Protein AF-I7CKQ8-F1 (afdb_monomer)

Solvent-accessible surface area (backbone atoms only — not comparable to full-atom values): 7973 Å² total; per-residue (Å²): 136,85,81,73,71,69,63,60,54,57,52,51,53,53,51,52,55,51,50,53,55,51,53,48,52,55,58,31,56,75,72,80,40,90,75,72,60,81,90,67,66,59,68,55,58,60,40,94,85,35,73,80,71,83,53,68,66,60,48,50,42,42,55,47,52,54,52,45,60,58,50,50,48,42,40,60,71,74,61,32,51,88,52,60,92,78,50,54,77,66,52,48,53,53,45,51,47,50,39,65,79,39,53,81,37,69,79,47,66,42,78,82,59,52,69,65,58,46,51,53,48,51,48,63,73,67,54,63,78,87,125

Foldseek 3Di:
DDDPPPPVVVVVVVVVVVVVLVVVQVVQVVVVHLDDPLVCHDLQLLDPVGDPDDPSSSVVNSVLVVVCLVLVCCCLPVLVVLPVVPHDPVSVVSNVVNCVSCVVDPCNVCSPDDSVRSVVSSCVSNPRPPD

pLDDT: mean 73.38, std 17.4, range [37.22, 89.0]

Structure (mmCIF, N/CA/C/O backbone):
data_AF-I7CKQ8-F1
#
_entry.id   AF-I7CKQ8-F1
#
loop_
_atom_site.group_PDB
_atom_site.id
_atom_site.type_symbol
_atom_site.label_atom_id
_atom_site.label_alt_id
_atom_site.label_comp_id
_atom_site.label_asym_id
_atom_site.label_entity_id
_atom_site.label_seq_id
_atom_site.pdbx_PDB_ins_code
_atom_site.Cartn_x
_atom_site.Cartn_y
_atom_site.Cartn_z
_atom_site.occupancy
_atom_site.B_iso_or_equiv
_atom_site.auth_seq_id
_atom_site.auth_comp_id
_atom_site.auth_asym_id
_atom_site.auth_atom_id
_atom_site.pdbx_PDB_model_num
ATOM 1 N N . MET A 1 1 ? 6.861 34.379 -44.874 1.00 37.22 1 MET A N 1
ATOM 2 C CA . MET A 1 1 ? 6.223 33.081 -44.568 1.00 37.22 1 MET A CA 1
ATOM 3 C C . MET A 1 1 ? 6.860 32.548 -43.300 1.00 37.22 1 MET A C 1
ATOM 5 O O . MET A 1 1 ? 8.006 32.129 -43.350 1.00 37.22 1 MET A O 1
ATOM 9 N N . ILE A 1 2 ? 6.183 32.678 -42.158 1.00 44.00 2 ILE A N 1
ATOM 10 C CA . ILE A 1 2 ? 6.675 32.147 -40.881 1.00 44.00 2 ILE A CA 1
ATOM 11 C C . ILE A 1 2 ? 6.112 30.731 -40.760 1.00 44.00 2 ILE A C 1
ATOM 13 O O . ILE A 1 2 ? 4.902 30.542 -40.632 1.00 44.00 2 ILE A O 1
ATOM 17 N N . SER A 1 3 ? 6.991 29.744 -40.905 1.00 40.69 3 SER A N 1
ATOM 18 C CA . SER A 1 3 ? 6.692 28.318 -40.808 1.00 40.69 3 SER A CA 1
ATOM 19 C C . SER A 1 3 ? 6.286 27.965 -39.373 1.00 40.69 3 SER A C 1
ATOM 21 O O . SER A 1 3 ? 7.113 27.990 -38.468 1.00 40.69 3 SER A O 1
ATOM 23 N N . HIS A 1 4 ? 5.012 27.630 -39.157 1.00 45.75 4 HIS A N 1
ATOM 24 C CA . HIS A 1 4 ? 4.472 27.193 -37.861 1.00 45.75 4 HIS A CA 1
ATOM 25 C C . HIS A 1 4 ? 4.570 25.664 -37.695 1.00 45.75 4 HIS A C 1
ATOM 27 O O . HIS A 1 4 ? 3.628 25.005 -37.265 1.00 45.75 4 HIS A O 1
ATOM 33 N N . THR A 1 5 ? 5.712 25.072 -38.052 1.00 47.38 5 THR A N 1
ATOM 34 C CA . THR A 1 5 ? 5.941 23.617 -37.982 1.00 47.38 5 THR A CA 1
ATOM 35 C C . THR A 1 5 ? 6.223 23.103 -36.563 1.00 47.38 5 THR A C 1
ATOM 37 O O . THR A 1 5 ? 6.186 21.899 -36.340 1.00 47.38 5 THR A O 1
ATOM 40 N N . GLY A 1 6 ? 6.477 23.986 -35.588 1.00 41.0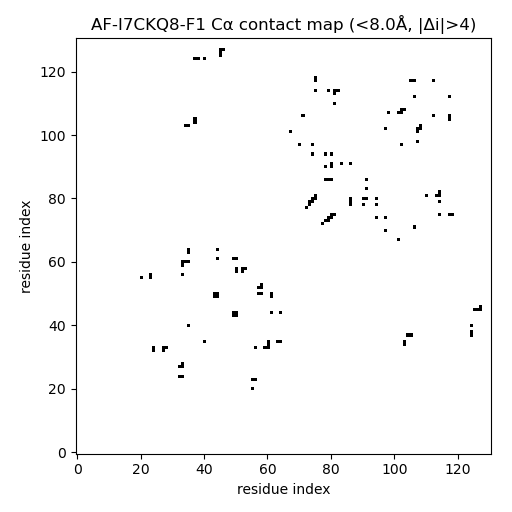9 6 GLY A N 1
ATOM 41 C CA . GLY A 1 6 ? 6.859 23.595 -34.220 1.00 41.09 6 GLY A CA 1
ATOM 42 C C . GLY A 1 6 ? 5.701 23.359 -33.241 1.00 41.09 6 GLY A C 1
ATOM 43 O O . GLY A 1 6 ? 5.835 22.560 -32.320 1.00 41.09 6 GLY A O 1
ATOM 44 N N . ILE A 1 7 ? 4.552 24.017 -33.429 1.00 42.31 7 ILE A N 1
ATOM 45 C CA . ILE A 1 7 ? 3.443 23.965 -32.452 1.00 42.31 7 ILE A CA 1
ATOM 46 C C . ILE A 1 7 ? 2.580 22.712 -32.654 1.00 42.31 7 ILE A C 1
ATOM 48 O O . ILE A 1 7 ? 2.116 22.113 -31.686 1.00 42.31 7 ILE A O 1
ATOM 52 N N . VAL A 1 8 ? 2.415 22.262 -33.901 1.00 44.56 8 VAL A N 1
ATOM 53 C CA . VAL A 1 8 ? 1.581 21.090 -34.213 1.00 44.56 8 VAL A CA 1
ATOM 54 C C . VAL A 1 8 ? 2.202 19.805 -33.652 1.00 44.56 8 VAL A C 1
ATOM 56 O O . VAL A 1 8 ? 1.481 18.985 -33.092 1.00 44.56 8 VAL A O 1
ATOM 59 N N . ALA A 1 9 ? 3.534 19.672 -33.700 1.00 39.75 9 ALA A N 1
ATOM 60 C CA . ALA A 1 9 ? 4.241 18.509 -33.164 1.00 39.75 9 ALA A CA 1
ATOM 61 C C . ALA A 1 9 ? 4.064 18.368 -31.640 1.00 39.75 9 ALA A C 1
ATOM 63 O O . ALA A 1 9 ? 3.722 17.291 -31.158 1.00 39.75 9 ALA A O 1
ATOM 64 N N . ALA A 1 10 ? 4.209 19.458 -30.879 1.00 44.09 10 ALA A N 1
ATOM 65 C CA . ALA A 1 10 ? 4.070 19.429 -29.420 1.00 44.09 10 ALA A CA 1
ATOM 66 C C . ALA A 1 10 ? 2.644 19.068 -28.963 1.00 44.09 10 ALA A C 1
ATOM 68 O O . ALA A 1 10 ? 2.475 18.325 -27.996 1.00 44.09 10 ALA A O 1
ATOM 69 N N . ILE A 1 11 ? 1.619 19.538 -29.685 1.00 43.66 11 ILE A N 1
ATOM 70 C CA . ILE A 1 11 ? 0.219 19.206 -29.384 1.00 43.66 11 ILE A CA 1
ATOM 71 C C . ILE A 1 11 ? -0.061 17.735 -29.709 1.00 43.66 11 ILE A C 1
ATOM 73 O O . ILE A 1 11 ? -0.710 17.055 -28.918 1.00 43.66 11 ILE A O 1
ATOM 77 N N . THR A 1 12 ? 0.475 17.203 -30.815 1.00 39.72 12 THR A N 1
ATOM 78 C CA . THR A 1 12 ? 0.303 15.779 -31.141 1.00 39.72 12 THR A CA 1
ATOM 79 C C . THR A 1 12 ? 0.953 14.856 -30.116 1.00 39.72 12 THR A C 1
ATOM 81 O O . THR A 1 12 ? 0.347 13.848 -29.764 1.00 39.72 12 THR A O 1
ATOM 84 N N . THR A 1 13 ? 2.122 15.202 -29.565 1.00 45.69 13 THR A N 1
ATOM 85 C CA . THR A 1 13 ? 2.767 14.386 -28.522 1.00 45.69 13 THR A CA 1
ATOM 86 C C . THR A 1 13 ? 1.984 14.426 -27.212 1.00 45.69 13 THR A C 1
ATOM 88 O O . THR A 1 13 ? 1.836 13.394 -26.556 1.00 45.69 13 THR A O 1
ATOM 91 N N . LEU A 1 14 ? 1.433 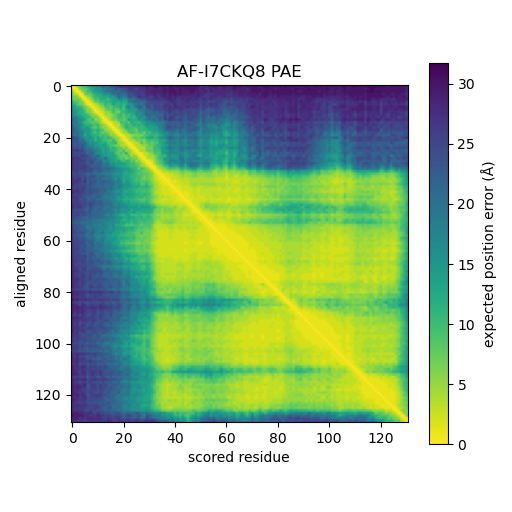15.588 -26.841 1.00 40.19 14 LEU A N 1
ATOM 92 C CA . LEU A 1 14 ? 0.603 15.726 -25.643 1.00 40.19 14 LEU A CA 1
ATOM 93 C C . LEU A 1 14 ? -0.704 14.930 -25.774 1.00 40.19 14 LEU A C 1
ATOM 95 O O . LEU A 1 14 ? -1.087 14.208 -24.862 1.00 40.19 14 LEU A O 1
ATOM 99 N N . VAL A 1 15 ? -1.368 15.002 -26.931 1.00 42.72 15 VAL A N 1
ATOM 100 C CA . VAL A 1 15 ? -2.609 14.254 -27.174 1.00 42.72 15 VAL A CA 1
ATOM 101 C C . VAL A 1 15 ? -2.329 12.756 -27.244 1.00 42.72 15 VAL A C 1
ATOM 103 O O . VAL A 1 15 ? -3.013 11.997 -26.566 1.00 42.72 15 VAL A O 1
ATOM 106 N N . ALA A 1 16 ? -1.290 12.331 -27.972 1.00 47.19 16 ALA A N 1
ATOM 107 C CA . ALA A 1 16 ? -0.916 10.923 -28.090 1.00 47.19 16 ALA A CA 1
ATOM 108 C C . ALA A 1 16 ? -0.586 10.299 -26.726 1.00 47.19 16 ALA A C 1
ATOM 110 O O 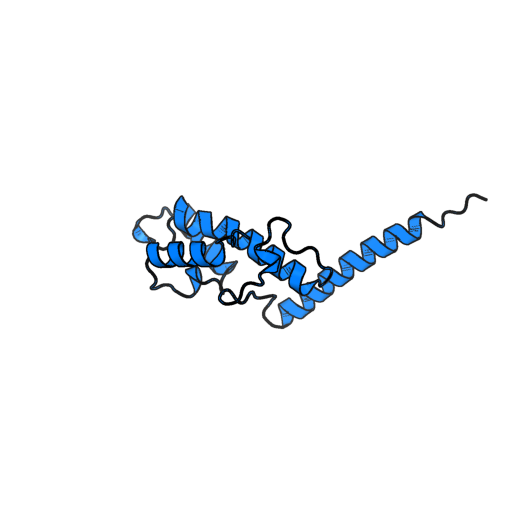. ALA A 1 16 ? -1.070 9.202 -26.429 1.00 47.19 16 ALA A O 1
ATOM 111 N N . SER A 1 17 ? 0.172 11.009 -25.882 1.00 39.66 17 SER A N 1
ATOM 112 C CA . SER A 1 17 ? 0.508 10.569 -24.520 1.00 39.66 17 SER A CA 1
ATOM 113 C C . SER A 1 17 ? -0.710 10.537 -23.593 1.00 39.66 17 SER A C 1
ATOM 115 O O . SER A 1 17 ? -0.845 9.605 -22.803 1.00 39.66 17 SER A O 1
ATOM 117 N N . ILE A 1 18 ? -1.658 11.469 -23.716 1.00 48.56 18 ILE A N 1
ATOM 118 C CA . ILE A 1 18 ? -2.915 11.413 -22.954 1.00 48.56 18 ILE A CA 1
ATOM 119 C C . ILE A 1 18 ? -3.775 10.218 -23.406 1.00 48.56 18 ILE A C 1
ATOM 121 O O . ILE A 1 18 ? -4.240 9.445 -22.569 1.00 48.56 18 ILE A O 1
ATOM 125 N N . THR A 1 19 ? -3.942 10.000 -24.715 1.00 47.78 19 THR A 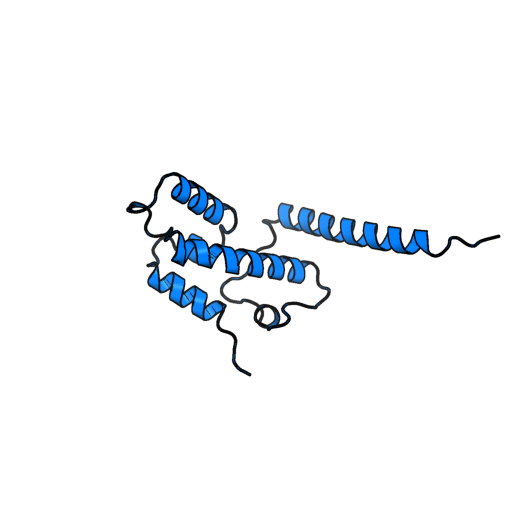N 1
ATOM 126 C CA . THR A 1 19 ? -4.775 8.901 -25.240 1.00 47.78 19 THR A CA 1
ATOM 127 C C . THR A 1 19 ? -4.212 7.514 -24.956 1.00 47.78 19 THR A C 1
ATOM 129 O O . THR A 1 19 ? -4.984 6.607 -24.657 1.00 47.78 19 THR A O 1
ATOM 132 N N . THR A 1 20 ? -2.890 7.329 -25.003 1.00 49.97 20 THR A N 1
ATOM 133 C CA . THR A 1 20 ? -2.274 6.030 -24.682 1.00 49.97 20 THR A CA 1
ATOM 134 C C . THR A 1 20 ? -2.453 5.681 -23.212 1.00 49.97 20 THR A C 1
ATOM 136 O O . THR A 1 20 ? -2.854 4.561 -22.909 1.00 49.97 20 THR A O 1
ATOM 139 N N . ASN A 1 21 ? -2.268 6.641 -22.302 1.00 46.62 21 ASN A N 1
ATOM 140 C CA . ASN A 1 21 ? -2.542 6.418 -20.884 1.00 46.62 21 ASN A CA 1
ATOM 141 C C . ASN A 1 21 ? -4.017 6.034 -20.649 1.00 46.62 21 ASN A C 1
ATOM 143 O O . ASN A 1 21 ? -4.274 5.026 -19.997 1.00 46.62 21 ASN A O 1
ATOM 147 N N . ILE A 1 22 ? -4.982 6.763 -21.230 1.00 48.66 22 ILE A N 1
ATOM 148 C CA . ILE A 1 22 ? -6.429 6.496 -21.070 1.00 48.66 22 ILE A CA 1
ATOM 149 C C . ILE A 1 22 ? -6.847 5.135 -21.655 1.00 48.66 22 ILE A C 1
ATOM 151 O O . ILE A 1 22 ? -7.641 4.417 -21.041 1.00 48.66 22 ILE A O 1
ATOM 155 N N . ALA A 1 23 ? -6.322 4.757 -22.824 1.00 49.50 23 ALA A N 1
ATOM 156 C CA . ALA A 1 23 ? -6.628 3.473 -23.458 1.00 49.50 23 ALA A CA 1
ATOM 157 C C . ALA A 1 23 ? -6.118 2.290 -22.622 1.00 49.50 23 ALA A C 1
ATOM 159 O O . ALA A 1 23 ? -6.817 1.290 -22.471 1.00 49.50 23 ALA A O 1
ATOM 160 N N . ILE A 1 24 ? -4.938 2.442 -22.017 1.00 49.94 24 ILE A N 1
ATOM 161 C CA . ILE A 1 24 ? -4.369 1.486 -21.066 1.00 49.94 24 ILE A CA 1
ATOM 162 C C . ILE A 1 24 ? -5.279 1.384 -19.840 1.00 49.94 24 ILE A C 1
ATOM 164 O O . ILE A 1 24 ? -5.753 0.293 -19.540 1.00 49.94 24 ILE A O 1
ATOM 168 N N . PHE A 1 25 ? -5.645 2.504 -19.205 1.00 46.69 25 PHE A N 1
ATOM 169 C CA . PHE A 1 25 ? -6.587 2.485 -18.077 1.00 46.69 25 PHE A CA 1
ATOM 170 C C . PHE A 1 25 ? -7.887 1.746 -18.416 1.00 46.69 25 PHE A C 1
ATOM 172 O O . PHE A 1 25 ? -8.332 0.918 -17.631 1.00 46.69 25 PHE A O 1
ATOM 179 N N . SER A 1 26 ? -8.455 1.987 -19.598 1.00 49.66 26 SER A N 1
ATOM 180 C CA . SER A 1 26 ? -9.720 1.375 -20.026 1.00 49.66 26 SER A CA 1
ATOM 181 C C . SER A 1 26 ? -9.589 -0.136 -20.263 1.00 49.66 26 SER A C 1
ATOM 183 O O . SER A 1 26 ? -10.450 -0.905 -19.838 1.00 49.66 26 SER A O 1
ATOM 185 N N . ALA A 1 27 ? -8.497 -0.578 -20.895 1.00 46.00 27 ALA A N 1
ATOM 186 C CA . ALA A 1 27 ? -8.223 -1.993 -21.139 1.00 46.00 27 ALA A CA 1
ATOM 187 C C . ALA A 1 27 ? -7.944 -2.767 -19.839 1.00 46.00 27 ALA A C 1
ATOM 189 O O . ALA A 1 27 ? -8.424 -3.886 -19.674 1.00 46.00 27 ALA A O 1
ATOM 190 N N . TYR A 1 28 ? -7.221 -2.165 -18.889 1.00 52.09 28 TYR A N 1
ATOM 191 C CA . TYR A 1 28 ? -6.953 -2.787 -17.592 1.00 52.09 28 TYR A CA 1
ATOM 192 C C . TYR A 1 28 ? -8.182 -2.771 -16.685 1.00 52.09 28 TYR A C 1
ATOM 194 O O . TYR A 1 28 ? -8.485 -3.787 -16.070 1.00 52.09 28 TYR A O 1
ATOM 202 N N . GLN A 1 29 ? -8.953 -1.682 -16.647 1.00 48.03 29 GLN A N 1
ATOM 203 C CA . GLN A 1 29 ? -10.191 -1.600 -15.865 1.00 48.03 29 GLN A CA 1
ATOM 204 C C . GLN A 1 29 ? -11.246 -2.617 -16.344 1.00 48.03 29 GLN A C 1
ATOM 206 O O . GLN A 1 29 ? -11.985 -3.149 -15.520 1.00 48.03 29 GLN A O 1
ATOM 211 N N . ALA A 1 30 ? -11.254 -2.974 -17.636 1.00 45.06 30 ALA A N 1
ATOM 212 C CA . ALA A 1 30 ? -12.083 -4.053 -18.185 1.00 45.06 30 ALA A CA 1
ATOM 213 C C . ALA A 1 30 ? -11.627 -5.477 -17.785 1.00 45.06 30 ALA A C 1
ATOM 215 O O . ALA A 1 30 ? -12.426 -6.406 -17.868 1.00 45.06 30 ALA A O 1
ATOM 216 N N . ASN A 1 31 ? -10.380 -5.651 -17.330 1.00 46.88 31 ASN A N 1
ATOM 217 C CA . ASN A 1 31 ? -9.768 -6.946 -16.995 1.00 46.88 31 ASN A CA 1
ATOM 218 C C . ASN A 1 31 ? -9.481 -7.136 -15.487 1.00 46.88 31 ASN A C 1
ATOM 220 O O . ASN A 1 31 ? -8.748 -8.048 -15.116 1.00 46.88 31 ASN A O 1
ATOM 224 N N . GLY A 1 32 ? -10.050 -6.292 -14.615 1.00 53.62 32 GLY A N 1
ATOM 225 C CA . GLY A 1 32 ? -9.850 -6.358 -13.154 1.00 53.62 32 GLY A CA 1
ATOM 226 C C . GLY A 1 32 ? -8.961 -5.257 -12.557 1.00 53.62 32 GLY A C 1
ATOM 227 O O . GLY A 1 32 ? -8.732 -5.239 -11.351 1.00 53.62 32 GLY A O 1
ATOM 228 N N . GLY A 1 33 ? -8.518 -4.298 -13.370 1.00 66.88 33 GLY A N 1
ATOM 229 C CA . GLY A 1 33 ? -7.667 -3.171 -12.979 1.00 66.88 33 GLY A CA 1
ATOM 230 C C . GLY A 1 33 ? -6.169 -3.468 -13.092 1.00 66.88 33 GLY A C 1
ATOM 231 O O . GLY A 1 33 ? -5.752 -4.593 -13.353 1.00 66.88 33 GLY A O 1
ATOM 232 N N . ILE A 1 34 ? -5.344 -2.433 -12.911 1.00 73.81 34 ILE A N 1
ATOM 233 C CA . ILE A 1 34 ? -3.911 -2.621 -12.657 1.00 73.81 34 ILE A CA 1
ATOM 234 C C . ILE A 1 34 ? -3.750 -2.982 -11.187 1.00 73.81 34 ILE A C 1
ATOM 236 O O . ILE A 1 34 ? -4.024 -2.157 -10.319 1.00 73.81 34 ILE A O 1
ATOM 240 N N . THR A 1 35 ? -3.303 -4.206 -10.932 1.00 75.06 35 THR A N 1
ATOM 241 C CA . THR A 1 35 ? -3.002 -4.714 -9.593 1.00 75.06 35 THR A CA 1
ATOM 242 C C . THR A 1 35 ? -1.498 -4.721 -9.353 1.00 75.06 35 THR A C 1
ATOM 244 O O . THR A 1 35 ? -0.688 -4.726 -10.293 1.00 75.06 35 THR A O 1
ATOM 247 N N . LEU A 1 36 ? -1.121 -4.744 -8.080 1.00 81.38 36 LEU A N 1
ATOM 248 C CA . LEU A 1 36 ? 0.262 -4.886 -7.654 1.00 81.38 36 LEU A CA 1
ATOM 249 C C . LEU A 1 36 ? 0.413 -6.209 -6.907 1.00 81.38 36 LEU A C 1
ATOM 251 O O . LEU A 1 36 ? -0.375 -6.520 -6.019 1.00 81.38 36 LEU A O 1
ATOM 255 N N . ASP A 1 37 ? 1.417 -6.998 -7.279 1.00 84.38 37 ASP A N 1
ATOM 256 C CA . ASP A 1 37 ? 1.793 -8.163 -6.484 1.00 84.38 37 ASP A CA 1
ATOM 257 C C . ASP A 1 37 ? 2.553 -7.679 -5.244 1.00 84.38 37 ASP A C 1
ATOM 259 O O . ASP A 1 37 ? 3.754 -7.409 -5.300 1.00 84.38 37 ASP A O 1
ATOM 263 N N . TRP A 1 38 ? 1.823 -7.511 -4.141 1.00 82.56 38 TRP A N 1
ATOM 264 C CA . TRP A 1 38 ? 2.338 -6.985 -2.876 1.00 82.56 38 TRP A CA 1
ATOM 265 C C . TRP A 1 38 ? 3.448 -7.842 -2.257 1.00 82.56 38 TRP A C 1
ATOM 267 O O . TRP A 1 38 ? 4.257 -7.310 -1.496 1.00 82.56 38 TRP A O 1
ATOM 277 N N . ASP A 1 39 ? 3.520 -9.125 -2.617 1.00 79.88 39 ASP A N 1
ATOM 278 C CA . ASP A 1 39 ? 4.559 -10.045 -2.151 1.00 79.88 39 ASP A CA 1
ATOM 279 C C . ASP A 1 39 ? 5.842 -9.931 -2.996 1.00 79.88 39 ASP A C 1
ATOM 281 O O . ASP A 1 39 ? 6.936 -10.235 -2.519 1.00 79.88 39 ASP A O 1
ATOM 285 N N . ASN A 1 40 ? 5.733 -9.430 -4.233 1.00 84.31 40 ASN A N 1
ATOM 286 C CA . ASN A 1 40 ? 6.835 -9.316 -5.192 1.00 84.31 40 ASN A CA 1
ATOM 287 C C . ASN A 1 40 ? 6.968 -7.897 -5.769 1.00 84.31 40 ASN A C 1
ATOM 289 O O . ASN A 1 40 ? 7.029 -7.704 -6.986 1.00 84.31 40 ASN A O 1
ATOM 293 N N . ILE A 1 41 ? 7.051 -6.887 -4.896 1.00 85.69 41 ILE A N 1
ATOM 294 C CA . ILE A 1 41 ? 7.278 -5.498 -5.322 1.00 85.69 41 ILE A CA 1
ATOM 295 C C . ILE A 1 41 ? 8.604 -5.380 -6.096 1.00 85.69 41 ILE A C 1
ATOM 297 O O . ILE A 1 41 ? 9.656 -5.688 -5.521 1.00 85.69 41 ILE A O 1
ATOM 301 N N . PRO A 1 42 ? 8.589 -4.874 -7.348 1.00 87.06 42 PRO A N 1
ATOM 302 C CA . PRO A 1 42 ? 9.799 -4.662 -8.135 1.00 87.06 42 PRO A CA 1
ATOM 303 C C . PRO A 1 42 ? 10.822 -3.785 -7.405 1.00 87.06 42 PRO A C 1
ATOM 305 O O . PRO A 1 42 ? 10.485 -2.726 -6.876 1.00 87.06 42 PRO A O 1
ATOM 308 N N . GLU A 1 43 ? 12.095 -4.183 -7.420 1.00 84.56 43 GLU A N 1
ATOM 309 C CA . GLU A 1 43 ? 13.166 -3.453 -6.720 1.00 84.56 43 GLU A CA 1
ATOM 310 C C . GLU A 1 43 ? 13.331 -2.010 -7.226 1.00 84.56 43 GLU A C 1
ATOM 312 O O . GLU A 1 43 ? 13.597 -1.096 -6.448 1.00 84.56 43 GLU A O 1
ATOM 317 N N . GLU A 1 44 ? 13.074 -1.775 -8.515 1.00 86.31 44 GLU A N 1
ATOM 318 C CA . GLU A 1 44 ? 13.064 -0.442 -9.133 1.00 86.31 44 GLU A CA 1
ATOM 319 C C . GLU A 1 44 ? 12.075 0.532 -8.460 1.00 86.31 44 GLU A C 1
ATOM 321 O O . GLU A 1 44 ? 12.336 1.734 -8.419 1.00 86.31 44 GLU A O 1
ATOM 326 N N . PHE A 1 45 ? 10.993 0.033 -7.846 1.00 87.62 45 PHE A N 1
ATOM 327 C CA . PHE A 1 45 ? 10.017 0.863 -7.124 1.00 87.62 45 PHE A CA 1
ATOM 328 C C . PHE A 1 45 ? 10.513 1.280 -5.736 1.00 87.62 45 PHE A C 1
ATOM 330 O O . PHE A 1 45 ? 10.040 2.273 -5.186 1.00 87.62 45 PHE A O 1
ATOM 337 N N . LYS A 1 46 ? 11.457 0.526 -5.161 1.00 82.25 46 LYS A N 1
ATOM 338 C CA . LYS A 1 46 ? 12.041 0.781 -3.834 1.00 82.25 46 LYS A CA 1
ATOM 339 C C . LYS A 1 46 ? 13.258 1.710 -3.898 1.00 82.25 46 LYS A C 1
ATOM 341 O O . LYS A 1 46 ? 13.756 2.135 -2.853 1.00 82.25 46 LYS A O 1
ATOM 346 N N . SER A 1 47 ? 13.744 2.008 -5.104 1.00 81.44 47 SER A N 1
ATOM 347 C CA . SER A 1 47 ? 14.873 2.909 -5.332 1.00 81.44 47 SER A CA 1
ATOM 348 C C . SER A 1 47 ? 14.553 4.347 -4.896 1.00 81.44 47 SER A C 1
ATOM 350 O O . SER A 1 47 ? 13.391 4.742 -4.798 1.00 81.44 47 SER A O 1
ATOM 352 N N . HIS A 1 48 ? 15.586 5.149 -4.619 1.00 74.75 48 HIS A N 1
ATOM 353 C CA . HIS A 1 48 ? 15.398 6.548 -4.213 1.00 74.75 48 HIS A CA 1
ATOM 354 C C . HIS A 1 48 ? 14.750 7.398 -5.315 1.00 74.75 48 HIS A C 1
ATOM 356 O O . HIS A 1 48 ? 13.915 8.251 -5.024 1.00 74.75 48 HIS A O 1
ATOM 362 N N . GLU A 1 49 ? 15.128 7.142 -6.567 1.00 79.19 49 GLU A N 1
ATOM 363 C CA . GLU A 1 49 ? 14.603 7.842 -7.743 1.00 79.19 49 GLU A CA 1
ATOM 364 C C . GLU A 1 49 ? 13.242 7.291 -8.192 1.00 79.19 49 GLU A C 1
ATOM 366 O O . GLU A 1 49 ? 12.494 7.967 -8.901 1.00 79.19 49 GLU A O 1
ATOM 371 N N . GLY A 1 50 ? 12.886 6.088 -7.734 1.00 83.62 50 GLY A N 1
ATOM 372 C CA . GLY A 1 50 ? 11.671 5.399 -8.131 1.00 83.62 50 GLY A CA 1
ATOM 373 C C . GLY A 1 50 ? 11.750 4.773 -9.518 1.00 83.62 50 GLY A C 1
ATOM 374 O O . GLY A 1 50 ? 12.821 4.596 -10.097 1.00 83.62 50 GLY A O 1
ATOM 375 N N . TYR A 1 51 ? 10.585 4.443 -10.075 1.00 86.38 51 TYR A N 1
ATOM 376 C CA . TYR A 1 51 ? 10.505 3.938 -11.441 1.00 86.38 51 TYR A CA 1
ATOM 377 C C . TYR A 1 51 ? 10.663 5.067 -12.471 1.00 86.38 51 TYR A C 1
ATOM 379 O O . TYR A 1 51 ? 9.799 5.937 -12.582 1.00 86.38 51 TYR A O 1
ATOM 387 N N . THR A 1 52 ? 11.740 5.021 -13.260 1.00 86.12 52 THR A N 1
ATOM 388 C CA . THR A 1 52 ? 12.056 6.006 -14.316 1.00 86.12 52 THR A CA 1
ATOM 389 C C . THR A 1 52 ? 11.858 5.478 -15.742 1.00 86.12 52 THR A C 1
ATOM 391 O O . THR A 1 52 ? 12.044 6.221 -16.704 1.00 86.12 52 THR A O 1
ATOM 394 N N . GLY A 1 53 ? 11.469 4.208 -15.904 1.00 84.19 53 GLY A N 1
ATOM 395 C CA . GLY A 1 53 ? 11.269 3.595 -17.218 1.00 84.19 53 GLY A CA 1
ATOM 396 C C . GLY A 1 53 ? 10.024 4.107 -17.950 1.00 84.19 53 GLY A C 1
ATOM 397 O O . GLY A 1 53 ? 9.200 4.830 -17.392 1.00 84.19 53 GLY A O 1
ATOM 398 N N . GLU A 1 54 ? 9.871 3.729 -19.222 1.00 84.94 54 GLU A N 1
ATOM 399 C CA . GLU A 1 54 ? 8.771 4.200 -20.078 1.00 84.94 54 GLU A CA 1
ATOM 400 C C . GLU A 1 54 ? 7.546 3.280 -20.107 1.00 84.94 54 GLU A C 1
ATOM 402 O O . GLU A 1 54 ? 6.510 3.696 -20.626 1.00 84.94 54 GLU A O 1
ATOM 407 N N . ASP A 1 55 ? 7.630 2.082 -19.517 1.00 83.81 55 ASP A N 1
ATOM 408 C CA . ASP A 1 55 ? 6.532 1.116 -19.532 1.00 83.81 55 ASP A CA 1
ATOM 409 C C . ASP A 1 55 ? 5.309 1.702 -18.802 1.00 83.81 55 ASP A C 1
ATOM 411 O O . ASP A 1 55 ? 5.370 1.995 -17.601 1.00 83.81 55 ASP A O 1
ATOM 415 N N . PRO A 1 56 ? 4.187 1.904 -19.509 1.00 80.06 56 PRO A N 1
ATOM 416 C CA . PRO A 1 56 ? 3.021 2.564 -18.942 1.00 80.06 56 PRO A CA 1
ATOM 417 C C . PRO A 1 56 ? 2.334 1.729 -17.853 1.00 80.06 56 PRO A C 1
ATOM 419 O O . PRO A 1 56 ? 1.751 2.303 -16.935 1.00 80.06 56 PRO A O 1
ATOM 422 N N . VAL A 1 57 ? 2.433 0.399 -17.904 1.00 83.69 57 VAL A N 1
ATOM 423 C CA . VAL A 1 57 ? 1.889 -0.505 -16.881 1.00 83.69 57 VAL A CA 1
ATOM 424 C C . VAL A 1 57 ? 2.707 -0.367 -15.607 1.00 83.69 57 VAL A C 1
ATOM 426 O O . VAL A 1 57 ? 2.150 -0.111 -14.540 1.00 83.69 57 VAL A O 1
ATOM 429 N N . LYS A 1 58 ? 4.037 -0.438 -15.723 1.00 85.12 58 LYS A N 1
ATOM 430 C CA . LYS A 1 58 ? 4.938 -0.270 -14.576 1.00 85.12 58 LYS A CA 1
ATOM 431 C C . LYS A 1 58 ? 4.849 1.125 -13.967 1.00 85.12 58 LYS A C 1
ATOM 433 O O . LYS A 1 58 ? 4.844 1.241 -12.745 1.00 85.12 58 LYS A O 1
ATOM 438 N N . LYS A 1 59 ? 4.694 2.182 -14.778 1.00 86.25 59 LYS A N 1
ATOM 439 C CA . LYS A 1 59 ? 4.418 3.542 -14.270 1.00 86.25 59 LYS A CA 1
ATOM 440 C C . LYS A 1 59 ? 3.165 3.569 -13.406 1.00 86.25 59 LYS A C 1
ATOM 442 O O . LYS A 1 59 ? 3.180 4.134 -12.318 1.00 86.25 59 LYS A O 1
ATOM 447 N N . GLN A 1 60 ? 2.082 2.955 -13.872 1.00 83.44 60 GLN A N 1
ATOM 448 C CA . GLN A 1 60 ? 0.827 2.940 -13.127 1.00 83.44 60 GLN A CA 1
ATOM 449 C C . GLN A 1 60 ? 0.918 2.084 -11.856 1.00 83.44 60 GLN A C 1
ATOM 451 O O . GLN A 1 60 ? 0.435 2.515 -10.809 1.00 83.44 60 GLN A O 1
ATOM 456 N N . GLN A 1 61 ? 1.593 0.933 -11.908 1.00 86.44 61 GLN A N 1
ATOM 457 C CA . GLN A 1 61 ? 1.889 0.113 -10.728 1.00 86.44 61 GLN A CA 1
ATOM 458 C C . GLN A 1 61 ? 2.752 0.863 -9.705 1.00 86.44 61 GLN A C 1
ATOM 460 O O . GLN A 1 61 ? 2.482 0.800 -8.508 1.00 86.44 61 GLN A O 1
ATOM 465 N N . TYR A 1 62 ? 3.744 1.628 -10.160 1.00 88.38 62 TYR A N 1
ATOM 466 C CA . TYR A 1 62 ? 4.567 2.467 -9.294 1.00 88.38 62 TYR A CA 1
ATOM 467 C C . TYR A 1 62 ? 3.755 3.597 -8.644 1.00 88.38 62 TYR A C 1
ATOM 469 O O . TYR A 1 62 ? 3.877 3.853 -7.446 1.00 88.38 62 TYR A O 1
ATOM 477 N N . GLU A 1 63 ? 2.866 4.246 -9.396 1.00 86.38 63 GLU A N 1
ATOM 478 C CA . GLU A 1 63 ? 1.959 5.253 -8.838 1.00 86.38 63 GLU A CA 1
ATOM 479 C C . GLU A 1 63 ? 0.938 4.655 -7.859 1.00 86.38 63 GLU A C 1
ATOM 481 O O . GLU A 1 63 ? 0.519 5.333 -6.917 1.00 86.38 63 GLU A O 1
ATOM 486 N N . LEU A 1 64 ? 0.530 3.396 -8.047 1.00 86.31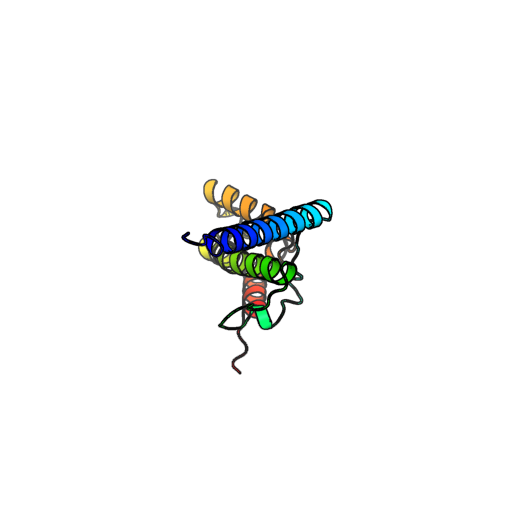 64 LEU A N 1
ATOM 487 C CA . LEU A 1 64 ? -0.273 2.663 -7.066 1.00 86.31 64 LEU A CA 1
ATOM 488 C C . LEU A 1 64 ? 0.543 2.387 -5.795 1.00 86.31 64 LEU A C 1
ATOM 490 O O . LEU A 1 64 ? 0.090 2.730 -4.705 1.00 86.31 64 LEU A O 1
ATOM 494 N N . TYR A 1 65 ? 1.767 1.869 -5.939 1.00 87.94 65 TYR A N 1
ATOM 495 C CA . TYR A 1 65 ? 2.699 1.619 -4.835 1.00 87.94 65 TYR A CA 1
ATOM 496 C C . TYR A 1 65 ? 2.953 2.878 -3.991 1.00 87.94 65 TYR A C 1
ATOM 498 O O . TYR A 1 65 ? 2.856 2.839 -2.765 1.00 87.94 65 TYR A O 1
ATOM 506 N N . LYS A 1 66 ? 3.206 4.028 -4.630 1.00 87.38 66 LYS A N 1
ATOM 507 C CA . LYS A 1 66 ? 3.414 5.313 -3.941 1.00 87.38 66 LYS A CA 1
ATOM 508 C C . LYS A 1 66 ? 2.192 5.783 -3.157 1.00 87.38 66 LYS A C 1
ATOM 510 O O . LYS A 1 66 ? 2.321 6.217 -2.009 1.00 87.38 66 LYS A O 1
ATOM 515 N N . ARG A 1 67 ? 1.011 5.738 -3.784 1.00 86.00 67 ARG A N 1
ATOM 516 C CA . ARG A 1 67 ? -0.245 6.165 -3.151 1.00 86.00 67 ARG A CA 1
ATOM 517 C C . ARG A 1 67 ? -0.594 5.262 -1.974 1.00 86.00 67 ARG A C 1
ATOM 519 O O . ARG A 1 67 ? -0.864 5.773 -0.886 1.00 86.00 67 ARG A O 1
ATOM 526 N N . TRP A 1 68 ? -0.465 3.949 -2.161 1.00 88.06 68 TRP A N 1
ATOM 527 C CA . TRP A 1 68 ? -0.604 2.973 -1.087 1.00 88.06 68 TRP A CA 1
ATOM 528 C C . TRP A 1 68 ? 0.370 3.249 0.055 1.00 88.06 68 TRP A C 1
ATOM 530 O O . TRP A 1 68 ? -0.076 3.355 1.189 1.00 88.06 68 TRP A O 1
ATOM 540 N N . GLY A 1 69 ? 1.661 3.464 -0.223 1.00 86.00 69 GLY A N 1
ATOM 541 C CA . GLY A 1 69 ? 2.681 3.679 0.810 1.00 86.00 69 GLY A CA 1
ATOM 542 C C . GLY A 1 69 ? 2.366 4.848 1.751 1.00 86.00 69 GLY A C 1
ATOM 543 O O . GLY A 1 69 ? 2.604 4.761 2.951 1.00 86.00 69 GLY A O 1
ATOM 544 N N . SER A 1 70 ? 1.755 5.921 1.242 1.00 84.00 70 SER A N 1
ATOM 545 C CA . SER A 1 70 ? 1.291 7.032 2.092 1.00 84.00 70 SER A CA 1
ATOM 546 C C . SER A 1 70 ? 0.002 6.684 2.849 1.00 84.00 70 SER A C 1
ATOM 548 O O . SER A 1 70 ? -0.143 6.999 4.031 1.00 84.00 70 SER A O 1
ATOM 550 N N . SER A 1 71 ? -0.932 6.013 2.173 1.00 86.56 71 SER A N 1
ATOM 551 C CA . SER A 1 71 ? -2.243 5.657 2.723 1.00 86.56 71 SER A CA 1
ATOM 552 C C . SER A 1 71 ? -2.149 4.604 3.830 1.00 86.56 71 SER A C 1
ATOM 554 O O . SER A 1 71 ? -2.788 4.736 4.872 1.00 86.56 71 SER A O 1
ATOM 556 N N . VAL A 1 72 ? -1.305 3.586 3.651 1.00 87.44 72 VAL A N 1
ATOM 557 C CA . VAL A 1 72 ? -1.112 2.488 4.606 1.00 87.44 72 VAL A CA 1
ATOM 558 C C . VAL A 1 72 ? -0.470 2.977 5.903 1.00 87.44 72 VAL A C 1
ATOM 560 O O . VAL A 1 72 ? -0.822 2.500 6.980 1.00 87.44 72 VAL A O 1
ATOM 563 N N . VAL A 1 73 ? 0.396 3.996 5.840 1.00 86.50 73 VAL A N 1
ATOM 564 C CA . VAL A 1 73 ? 0.950 4.631 7.043 1.00 86.50 73 VAL A CA 1
ATOM 565 C C . VAL A 1 73 ? -0.162 5.283 7.860 1.00 86.50 73 VAL A C 1
ATOM 567 O O . VAL A 1 73 ? -0.267 5.059 9.066 1.00 86.50 73 VAL A O 1
ATOM 570 N N . TRP A 1 74 ? -1.041 6.048 7.213 1.00 88.81 74 TRP A N 1
ATOM 571 C CA . TRP A 1 74 ? -2.197 6.611 7.902 1.00 88.81 74 TRP A CA 1
ATOM 572 C C . TRP A 1 74 ? -3.113 5.501 8.452 1.00 88.81 74 TRP A C 1
ATOM 574 O O . TRP A 1 74 ? -3.474 5.548 9.628 1.00 88.81 74 TRP A O 1
ATOM 584 N N . TYR A 1 75 ? -3.416 4.471 7.653 1.00 87.44 75 TYR A N 1
ATOM 585 C CA . TYR A 1 75 ? -4.301 3.356 8.015 1.00 87.44 75 TYR A CA 1
ATOM 586 C C . TYR A 1 75 ? -3.804 2.582 9.247 1.00 87.44 75 TYR A C 1
ATOM 588 O O . TYR A 1 75 ? -4.576 2.323 10.175 1.00 87.44 75 TYR A O 1
ATOM 596 N N . LEU A 1 76 ? -2.513 2.239 9.281 1.00 87.75 76 LEU A N 1
ATOM 597 C CA . LEU A 1 76 ? -1.908 1.451 10.355 1.00 87.75 76 LEU A CA 1
ATOM 598 C C . LEU A 1 76 ? -1.549 2.303 11.580 1.00 87.75 76 LEU A C 1
ATOM 600 O O . LEU A 1 76 ? -1.825 1.896 12.705 1.00 87.75 76 LEU A O 1
ATOM 604 N N . TYR A 1 77 ? -0.941 3.478 11.398 1.00 82.25 77 TYR A N 1
ATOM 605 C CA . TYR A 1 77 ? -0.332 4.219 12.511 1.00 82.25 77 TYR A CA 1
ATOM 606 C C . TYR A 1 77 ? -1.210 5.349 13.049 1.00 82.25 77 TYR A C 1
ATOM 608 O O . TYR A 1 77 ? -1.293 5.529 14.262 1.00 82.25 77 TYR A O 1
ATOM 616 N N . SER A 1 78 ? -1.858 6.125 12.177 1.00 82.50 78 SER A N 1
ATOM 617 C CA . SER A 1 78 ? -2.649 7.292 12.601 1.00 82.50 78 SER A CA 1
ATOM 618 C C . SER A 1 78 ? -4.087 6.921 12.944 1.00 82.50 78 SER A C 1
ATOM 620 O O . SER A 1 78 ? -4.609 7.319 13.984 1.00 82.50 78 SER A O 1
ATOM 622 N N . ALA A 1 79 ? -4.729 6.164 12.059 1.00 83.94 79 ALA A N 1
ATOM 623 C CA . ALA A 1 79 ? -6.110 5.746 12.209 1.00 83.94 79 ALA A CA 1
ATOM 624 C C . ALA A 1 79 ? -6.241 4.479 13.050 1.00 83.94 79 ALA A C 1
ATOM 626 O O . ALA A 1 79 ? -7.250 4.336 13.728 1.00 83.94 79 ALA A O 1
ATOM 627 N N . ARG A 1 80 ? -5.236 3.587 13.025 1.00 84.94 80 ARG A N 1
ATOM 628 C CA . ARG A 1 80 ? -5.284 2.248 13.646 1.00 84.94 80 ARG A CA 1
ATOM 629 C C . ARG A 1 80 ? -6.526 1.467 13.201 1.00 84.94 80 ARG A C 1
ATOM 631 O O . ARG A 1 80 ? -7.206 0.835 14.000 1.00 84.94 80 ARG A O 1
ATOM 638 N N . CYS A 1 81 ? -6.812 1.499 11.900 1.00 84.44 81 CYS A N 1
ATOM 639 C CA . CYS A 1 81 ? -8.013 0.921 11.293 1.00 84.44 81 CYS A CA 1
ATOM 640 C C . CYS A 1 81 ? -8.299 -0.569 11.598 1.00 84.44 81 CYS A C 1
ATOM 642 O O . CYS A 1 81 ? -9.475 -0.945 11.555 1.00 84.44 81 CYS A O 1
ATOM 644 N N . PRO A 1 82 ? -7.302 -1.437 11.877 1.00 82.81 82 PRO A N 1
ATOM 645 C CA . PRO A 1 82 ? -7.562 -2.801 12.349 1.00 82.81 82 PRO A CA 1
ATOM 646 C C . PRO A 1 82 ? -8.254 -2.873 13.724 1.00 82.81 82 PRO A C 1
ATOM 648 O O . PRO A 1 82 ? -8.929 -3.854 14.016 1.00 82.81 82 PRO A O 1
ATOM 651 N N . GLU A 1 83 ? -8.142 -1.835 14.557 1.00 81.31 83 GLU A N 1
ATOM 652 C CA . GLU A 1 83 ? -8.743 -1.751 15.896 1.00 81.31 83 GLU A CA 1
ATOM 65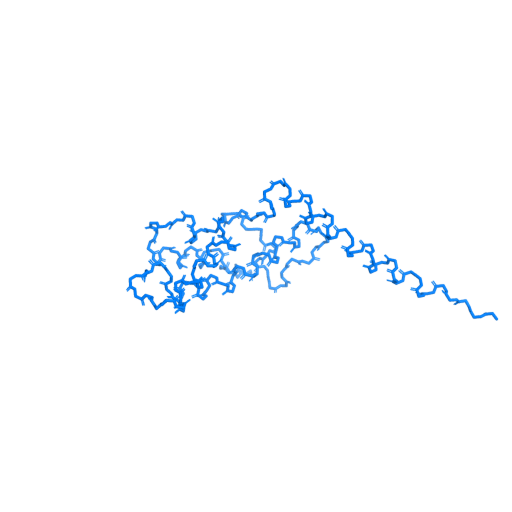3 C C . GLU A 1 83 ? -10.093 -1.013 15.846 1.00 81.31 83 GLU A C 1
ATOM 655 O O . GLU A 1 83 ? -10.267 0.060 16.424 1.00 81.31 83 GLU A O 1
ATOM 660 N N . VAL A 1 84 ? -11.056 -1.584 15.113 1.00 73.50 84 VAL A N 1
ATOM 661 C CA . VAL A 1 84 ? -12.331 -0.934 14.739 1.00 73.50 84 VAL A CA 1
ATOM 662 C C . VAL A 1 84 ? -13.132 -0.407 15.939 1.00 73.50 84 VAL A C 1
ATOM 664 O O . VAL A 1 84 ? -13.789 0.631 15.829 1.00 73.50 84 VAL A O 1
ATOM 667 N N . ASP A 1 85 ? -13.034 -1.072 17.089 1.00 77.38 85 ASP A N 1
ATOM 668 C CA . ASP A 1 85 ? -13.764 -0.725 18.315 1.00 77.38 85 ASP A CA 1
ATOM 669 C C . ASP A 1 85 ? -13.321 0.612 18.936 1.00 77.38 85 ASP A C 1
ATOM 671 O O . ASP A 1 85 ? -14.040 1.187 19.750 1.00 77.38 85 ASP A O 1
ATOM 675 N N . GLN A 1 86 ? -12.153 1.132 18.542 1.00 77.25 86 GLN A N 1
ATOM 676 C CA . GLN A 1 86 ? -11.601 2.398 19.036 1.00 77.25 86 GLN A CA 1
ATOM 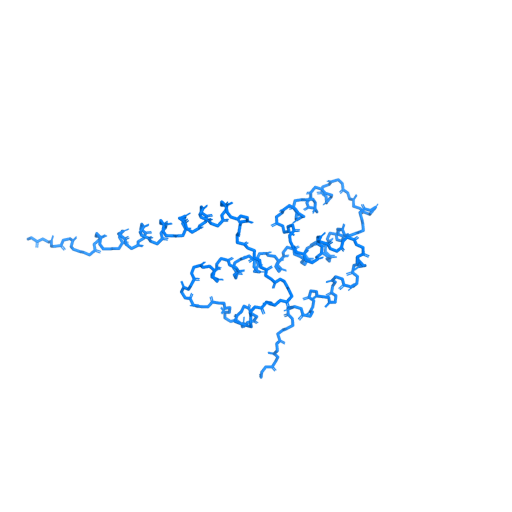677 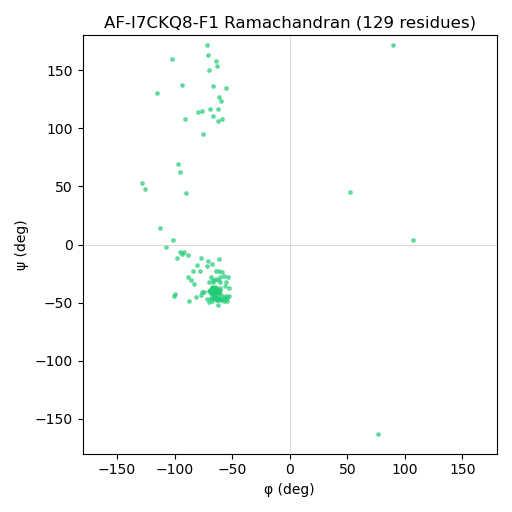C C . GLN A 1 86 ? -11.804 3.570 18.058 1.00 77.25 86 GLN A C 1
ATOM 679 O O . GLN A 1 86 ? -11.307 4.673 18.298 1.00 77.25 86 GLN A O 1
ATOM 684 N N . LEU A 1 87 ? -12.505 3.352 16.940 1.00 83.94 87 LEU A N 1
ATOM 685 C CA . LEU A 1 87 ? -12.653 4.346 15.877 1.00 83.94 87 LEU A CA 1
ATOM 686 C C . LEU A 1 87 ? -13.920 5.188 16.036 1.00 83.94 87 LEU A C 1
ATOM 688 O O . LEU A 1 87 ? -15.015 4.668 16.255 1.00 83.94 87 LEU A O 1
ATOM 692 N N . ASP A 1 88 ? -13.786 6.493 15.806 1.00 87.75 88 ASP A N 1
ATOM 693 C CA . ASP A 1 88 ? -14.931 7.363 15.547 1.00 87.75 88 ASP A CA 1
ATOM 694 C C . ASP A 1 88 ? -15.544 7.096 14.154 1.00 87.75 88 ASP A C 1
ATOM 696 O O . ASP A 1 88 ? -14.923 6.500 13.269 1.00 87.75 88 ASP A O 1
ATOM 700 N N . GLU A 1 89 ? -16.779 7.554 13.939 1.00 86.81 89 GLU A N 1
ATOM 701 C CA . GLU A 1 89 ? -17.519 7.342 12.684 1.00 86.81 89 GLU A CA 1
ATOM 702 C C . GLU A 1 89 ? -16.831 7.941 11.445 1.00 86.81 89 GLU A C 1
ATOM 704 O O . GLU A 1 89 ? -16.999 7.436 10.333 1.00 86.81 89 GLU A O 1
ATOM 709 N N . THR A 1 90 ? -16.033 8.999 11.609 1.00 87.25 90 THR A N 1
ATOM 710 C CA . THR A 1 90 ? -15.288 9.601 10.493 1.00 87.25 90 THR A CA 1
ATOM 711 C C . THR A 1 90 ? -14.144 8.686 10.079 1.00 87.25 90 THR A C 1
ATOM 713 O O . THR A 1 90 ? -13.992 8.375 8.896 1.00 87.25 90 THR A O 1
ATOM 716 N N . ARG A 1 91 ? -13.382 8.186 11.055 1.00 85.44 91 ARG A N 1
ATOM 717 C CA . ARG A 1 91 ? -12.289 7.240 10.831 1.00 85.44 91 ARG A CA 1
ATOM 718 C C . ARG A 1 91 ? -12.795 5.932 10.253 1.00 85.44 91 ARG A C 1
ATOM 720 O O . ARG A 1 91 ? -12.186 5.440 9.313 1.00 85.44 91 ARG A O 1
ATOM 727 N N . LYS A 1 92 ? -13.933 5.407 10.722 1.00 87.19 92 LYS A N 1
ATOM 728 C CA . LYS A 1 92 ? -14.547 4.199 10.140 1.00 87.19 92 LYS A CA 1
ATOM 729 C C . LYS A 1 92 ? -14.780 4.349 8.636 1.00 87.19 92 LYS A C 1
ATOM 731 O O . LYS A 1 92 ? -14.332 3.499 7.871 1.00 87.19 92 LYS A O 1
ATOM 736 N N . LYS A 1 93 ? -15.382 5.462 8.200 1.00 88.31 93 LYS A N 1
ATOM 737 C CA . LYS A 1 93 ? -15.608 5.748 6.771 1.00 88.31 93 LYS A CA 1
ATOM 738 C C . LYS A 1 93 ? -14.305 5.852 5.981 1.00 88.31 93 LYS A C 1
ATOM 740 O O . LYS A 1 93 ? -14.217 5.335 4.872 1.00 88.31 93 LYS A O 1
ATOM 745 N N . GLN A 1 94 ? -13.288 6.498 6.544 1.00 86.44 94 GLN A N 1
ATOM 746 C CA . GLN A 1 94 ? -11.977 6.614 5.901 1.00 86.44 94 GLN A CA 1
ATOM 747 C C . GLN A 1 94 ? -11.268 5.251 5.799 1.00 86.44 94 GLN A C 1
ATOM 749 O O . GLN A 1 94 ? -10.710 4.928 4.754 1.00 86.44 94 GLN A O 1
ATOM 754 N N . CYS A 1 95 ? -11.357 4.410 6.834 1.00 88.88 95 CYS A N 1
ATOM 755 C CA . CYS A 1 95 ? -10.845 3.040 6.811 1.00 88.88 95 CYS A CA 1
ATOM 756 C C . CYS A 1 95 ? -11.575 2.176 5.769 1.00 88.88 95 CYS A C 1
ATOM 758 O O . CYS A 1 95 ? -10.942 1.396 5.064 1.00 88.88 95 CYS A O 1
ATOM 760 N N . GLU A 1 96 ? -12.898 2.308 5.640 1.00 89.00 96 GLU A N 1
ATOM 761 C CA . GLU A 1 96 ? -13.668 1.634 4.587 1.00 89.00 96 GLU A CA 1
ATOM 762 C C . GLU A 1 96 ? -13.281 2.108 3.188 1.00 89.00 96 GLU A C 1
ATOM 764 O O . GLU A 1 96 ? -13.191 1.288 2.277 1.00 89.00 96 GLU A O 1
ATOM 769 N N . GLN A 1 97 ? -13.038 3.408 3.011 1.00 87.00 97 GLN A N 1
ATOM 770 C CA . GLN A 1 97 ? -12.583 3.945 1.734 1.00 87.00 97 GLN A CA 1
ATOM 771 C C . GLN A 1 97 ? -11.208 3.383 1.364 1.00 87.00 97 GLN A C 1
ATOM 773 O O . GLN A 1 97 ? -11.051 2.872 0.261 1.00 87.00 97 GLN A O 1
ATOM 778 N N . HIS A 1 98 ? -10.259 3.350 2.306 1.00 88.19 98 HIS A N 1
ATOM 779 C CA . HIS A 1 98 ? -8.955 2.706 2.098 1.00 88.19 98 HIS A CA 1
ATOM 780 C C . HIS A 1 98 ? -9.107 1.243 1.666 1.00 88.19 98 HIS A C 1
ATOM 782 O O . HIS A 1 98 ? -8.464 0.809 0.717 1.00 88.19 98 HIS A O 1
ATOM 788 N N . ARG A 1 99 ? -10.003 0.481 2.308 1.00 86.56 99 ARG A N 1
ATOM 789 C CA . ARG A 1 99 ? -10.270 -0.921 1.935 1.00 86.56 99 ARG A CA 1
ATOM 790 C C . ARG A 1 99 ? -10.852 -1.077 0.531 1.00 86.56 99 ARG A C 1
ATOM 792 O O . ARG A 1 99 ? -10.643 -2.113 -0.086 1.00 86.56 99 ARG A O 1
ATOM 799 N N . LYS A 1 100 ? -11.594 -0.088 0.033 1.00 85.38 100 LYS A N 1
ATOM 800 C CA . LYS A 1 100 ? -12.114 -0.086 -1.344 1.00 85.38 100 LYS A CA 1
ATOM 801 C C . LYS A 1 100 ? -11.021 0.268 -2.346 1.00 85.38 100 LYS A C 1
ATOM 803 O O . LYS A 1 100 ? -10.912 -0.391 -3.374 1.00 85.38 100 LYS A O 1
ATOM 808 N N . ASP A 1 101 ? -10.217 1.278 -2.025 1.00 84.00 101 ASP A N 1
ATOM 809 C CA . ASP A 1 101 ? -9.162 1.787 -2.905 1.00 84.00 101 ASP A CA 1
ATOM 810 C C . ASP A 1 101 ? -7.994 0.795 -3.038 1.00 84.00 101 ASP A C 1
ATOM 812 O O . ASP A 1 101 ? -7.392 0.695 -4.104 1.00 84.00 101 ASP A O 1
ATOM 816 N N . TYR A 1 102 ? -7.718 0.028 -1.978 1.00 85.06 102 TYR A N 1
ATOM 817 C CA . TYR A 1 102 ? -6.619 -0.938 -1.885 1.00 85.06 102 TYR A CA 1
ATOM 818 C C . TYR A 1 102 ? -7.128 -2.334 -1.503 1.00 85.06 102 TYR A C 1
ATOM 820 O O . TYR A 1 102 ? -6.620 -2.981 -0.590 1.00 85.06 102 TYR A O 1
ATOM 828 N N . TYR A 1 103 ? -8.179 -2.798 -2.176 1.00 85.12 103 TYR A N 1
ATOM 829 C CA . TYR A 1 103 ? -8.862 -4.057 -1.850 1.00 85.12 103 TYR A CA 1
ATOM 830 C C . TYR A 1 103 ? -7.960 -5.304 -1.908 1.00 85.12 103 TYR A C 1
ATOM 832 O O . TYR A 1 103 ? -8.263 -6.320 -1.278 1.00 85.12 103 TYR A O 1
ATOM 840 N N . ASP A 1 104 ? -6.871 -5.248 -2.674 1.00 83.62 104 ASP A N 1
ATOM 841 C CA . ASP A 1 104 ? -5.903 -6.327 -2.846 1.00 83.62 104 ASP A CA 1
ATOM 842 C C . ASP A 1 104 ? -4.690 -6.217 -1.908 1.00 83.62 104 ASP A C 1
ATOM 844 O O . ASP A 1 104 ? -3.898 -7.160 -1.856 1.00 83.62 104 ASP A O 1
ATOM 848 N N . ALA A 1 105 ? -4.572 -5.121 -1.151 1.00 86.25 105 ALA A N 1
ATOM 849 C CA . ALA A 1 105 ? -3.448 -4.845 -0.269 1.00 86.25 105 ALA A CA 1
ATOM 850 C C . ALA A 1 105 ? -3.416 -5.770 0.961 1.00 86.25 105 ALA A C 1
ATOM 852 O O . ALA A 1 105 ? -4.466 -6.224 1.443 1.00 86.25 105 ALA A O 1
ATOM 853 N N . PRO A 1 106 ? -2.219 -6.064 1.501 1.00 85.38 106 PRO A N 1
ATOM 854 C CA . PRO A 1 106 ? -2.040 -7.056 2.560 1.00 85.38 106 PRO A CA 1
ATOM 855 C C . PRO A 1 106 ? -2.819 -6.716 3.838 1.00 85.38 106 PRO A C 1
ATOM 857 O O . PRO A 1 106 ? -3.408 -7.604 4.454 1.00 85.38 106 PRO A O 1
ATOM 860 N N . GLU A 1 107 ? -2.905 -5.436 4.202 1.00 84.00 107 GLU A N 1
ATOM 861 C CA . GLU A 1 107 ? -3.653 -4.953 5.368 1.00 84.00 107 GLU A CA 1
ATOM 862 C C . GLU A 1 107 ? -5.177 -5.020 5.221 1.00 84.00 107 GLU A C 1
ATOM 864 O O . GLU A 1 107 ? -5.902 -4.883 6.210 1.00 84.00 107 GLU A O 1
ATOM 869 N N . VAL A 1 108 ? -5.668 -5.226 3.997 1.00 85.81 108 VAL A N 1
ATOM 870 C CA . VAL A 1 108 ? -7.094 -5.360 3.686 1.00 85.81 108 VAL A CA 1
ATOM 871 C C . VAL A 1 108 ? -7.468 -6.830 3.524 1.00 85.81 108 VAL A C 1
ATOM 873 O O . VAL A 1 108 ? -8.460 -7.280 4.098 1.00 85.81 108 VAL A O 1
ATOM 876 N N . LYS A 1 109 ? -6.650 -7.604 2.802 1.00 85.31 109 LYS A N 1
ATOM 877 C CA . LYS A 1 109 ? -6.857 -9.046 2.614 1.00 85.31 109 LYS A CA 1
ATOM 878 C C . LYS A 1 109 ? -6.703 -9.843 3.903 1.00 85.31 109 LYS A C 1
ATOM 880 O O . LYS A 1 109 ? -7.440 -10.807 4.115 1.00 85.31 109 LYS A O 1
ATOM 885 N N . ASN A 1 110 ? -5.760 -9.465 4.765 1.00 80.88 110 ASN A N 1
ATOM 886 C CA . ASN A 1 110 ? -5.492 -10.195 5.996 1.00 80.88 110 ASN A CA 1
ATOM 887 C C . ASN A 1 110 ? -6.202 -9.569 7.203 1.00 80.88 110 ASN A C 1
ATOM 889 O O . ASN A 1 110 ? -5.575 -9.049 8.121 1.00 80.88 110 ASN A O 1
ATOM 893 N N . ALA A 1 111 ? -7.533 -9.667 7.226 1.00 69.75 111 ALA A N 1
ATOM 894 C CA . ALA A 1 111 ? -8.362 -9.115 8.302 1.00 69.75 111 ALA A CA 1
ATOM 895 C C . ALA A 1 111 ? -8.091 -9.719 9.698 1.00 69.75 111 ALA A C 1
ATOM 897 O O . ALA A 1 111 ? -8.582 -9.194 10.694 1.00 69.75 111 ALA A O 1
ATOM 898 N N . LYS A 1 112 ? -7.351 -10.835 9.779 1.00 73.12 112 LYS A N 1
ATOM 899 C CA . LYS A 1 112 ? -6.994 -11.507 11.038 1.00 73.12 112 LYS A CA 1
ATOM 900 C C . LYS A 1 112 ? -5.596 -11.150 11.543 1.00 73.12 112 LYS A C 1
ATOM 902 O O . LYS A 1 112 ? -5.282 -11.509 12.675 1.00 73.12 112 LYS A O 1
ATOM 907 N N . ALA A 1 113 ? -4.771 -10.491 10.730 1.00 80.50 113 ALA A N 1
ATOM 908 C CA . ALA A 1 113 ? -3.457 -10.049 11.168 1.00 80.50 113 ALA A CA 1
ATOM 909 C C . ALA A 1 113 ? -3.596 -8.974 12.246 1.00 80.50 113 ALA A C 1
ATOM 911 O O . ALA A 1 113 ? -4.389 -8.036 12.136 1.00 80.50 113 ALA A O 1
ATOM 912 N N . SER A 1 114 ? -2.785 -9.101 13.287 1.00 83.06 114 SER A N 1
ATOM 913 C CA . SER A 1 114 ? -2.611 -8.047 14.271 1.00 83.06 114 SER A CA 1
ATOM 914 C C . SER A 1 114 ? -2.012 -6.801 13.617 1.00 83.06 114 SER A C 1
ATOM 916 O O . SER A 1 114 ? -1.268 -6.874 12.636 1.00 83.06 114 SER A O 1
ATOM 918 N N . LEU A 1 115 ? -2.282 -5.631 14.207 1.00 82.69 115 LEU A N 1
ATOM 919 C CA . LEU A 1 115 ? -1.684 -4.374 13.756 1.00 82.69 115 LEU A CA 1
ATOM 920 C C . LEU A 1 115 ? -0.151 -4.475 13.679 1.00 82.69 115 LEU A C 1
ATOM 922 O O . LEU A 1 115 ? 0.455 -3.958 12.744 1.00 82.69 115 LEU A O 1
ATOM 926 N N . LYS A 1 116 ? 0.464 -5.185 14.631 1.00 84.12 116 LYS A N 1
ATOM 927 C CA . LYS A 1 116 ? 1.908 -5.403 14.659 1.00 84.12 116 LYS A CA 1
ATOM 928 C C . LYS A 1 116 ? 2.400 -6.207 13.452 1.00 84.12 116 LYS A C 1
ATOM 930 O O . LYS A 1 116 ? 3.367 -5.795 12.823 1.00 84.12 116 LYS A O 1
ATOM 935 N N . GLU A 1 117 ? 1.735 -7.306 13.101 1.00 84.56 117 GLU A N 1
ATOM 936 C CA . GLU A 1 117 ? 2.106 -8.110 11.926 1.00 84.56 117 GLU A CA 1
ATOM 937 C C . GLU A 1 117 ? 2.007 -7.295 10.631 1.00 84.56 117 GLU A C 1
ATOM 939 O O . GLU A 1 117 ? 2.887 -7.376 9.777 1.00 84.56 117 GLU A O 1
ATOM 944 N N . LEU A 1 118 ? 0.979 -6.450 10.509 1.00 84.94 118 LEU A N 1
ATOM 945 C CA . LEU A 1 118 ? 0.804 -5.568 9.352 1.00 84.94 118 LEU A CA 1
ATOM 946 C C . LEU A 1 118 ? 1.887 -4.482 9.270 1.00 84.94 118 LEU A C 1
ATOM 948 O O . LEU A 1 118 ? 2.386 -4.188 8.185 1.00 84.94 118 LEU A O 1
ATOM 952 N N . GLN A 1 119 ? 2.282 -3.907 10.407 1.00 84.88 119 GLN A N 1
ATOM 953 C CA . GLN A 1 119 ? 3.383 -2.940 10.482 1.00 84.88 119 GLN A CA 1
ATOM 954 C C . GLN A 1 119 ? 4.735 -3.580 10.143 1.00 84.88 119 GLN A C 1
ATOM 956 O O . GLN A 1 119 ? 5.535 -2.985 9.414 1.00 84.88 119 GLN 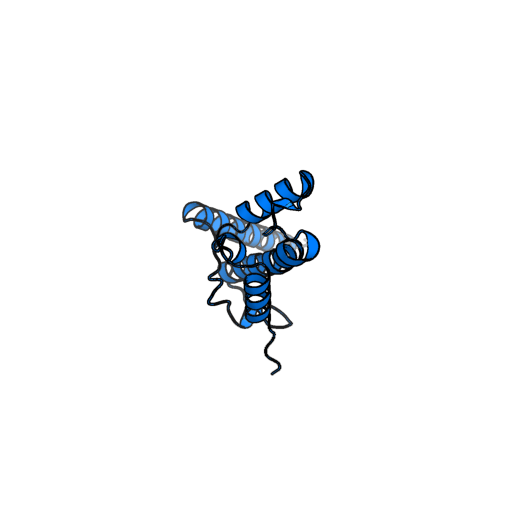A O 1
ATOM 961 N N . ASP A 1 120 ? 4.987 -4.792 10.639 1.00 86.44 120 ASP A N 1
ATOM 962 C CA . ASP A 1 120 ? 6.206 -5.546 10.344 1.00 86.44 120 ASP A CA 1
ATOM 963 C C . ASP A 1 120 ? 6.265 -5.890 8.840 1.00 86.44 120 ASP A C 1
ATOM 965 O O . ASP A 1 120 ? 7.303 -5.702 8.201 1.00 86.44 120 ASP A O 1
ATOM 969 N N . HIS A 1 121 ? 5.134 -6.281 8.242 1.00 83.69 121 HIS A N 1
ATOM 970 C CA . HIS A 1 121 ? 5.014 -6.535 6.804 1.00 83.69 121 HIS A CA 1
ATOM 971 C C . HIS A 1 121 ? 5.237 -5.275 5.955 1.00 83.69 121 HIS A C 1
ATOM 973 O O . HIS A 1 121 ? 6.027 -5.290 5.011 1.00 83.69 121 HIS A O 1
ATOM 979 N N . TYR A 1 122 ? 4.604 -4.155 6.319 1.00 85.31 122 TYR A N 1
ATOM 980 C CA . TYR A 1 122 ? 4.832 -2.861 5.668 1.00 85.31 122 TYR A CA 1
ATOM 981 C C . TYR A 1 122 ? 6.313 -2.463 5.720 1.00 85.31 122 TYR A C 1
ATOM 983 O O . TYR A 1 122 ? 6.895 -2.062 4.709 1.00 85.31 122 TYR A O 1
ATOM 991 N N . THR A 1 123 ? 6.945 -2.625 6.885 1.00 85.00 123 THR A N 1
ATOM 992 C CA . THR A 1 123 ? 8.373 -2.341 7.064 1.00 85.00 123 THR A CA 1
ATOM 993 C C . THR A 1 123 ? 9.216 -3.241 6.168 1.00 85.00 123 THR A C 1
ATOM 995 O O . THR A 1 123 ? 10.146 -2.753 5.539 1.00 85.00 123 THR A O 1
ATOM 998 N N . ALA A 1 124 ? 8.888 -4.530 6.049 1.00 83.06 124 ALA A N 1
ATOM 999 C CA . ALA A 1 124 ? 9.608 -5.458 5.180 1.00 83.06 124 ALA A CA 1
ATOM 1000 C C . ALA A 1 124 ? 9.502 -5.083 3.690 1.00 83.06 124 ALA A C 1
ATOM 1002 O O . ALA A 1 124 ? 10.517 -5.097 2.993 1.00 83.06 124 ALA A O 1
ATOM 1003 N N . ILE A 1 125 ? 8.313 -4.690 3.218 1.00 80.00 125 ILE A N 1
ATOM 1004 C CA . ILE A 1 125 ? 8.087 -4.251 1.830 1.00 80.00 125 ILE A CA 1
ATOM 1005 C C . ILE A 1 125 ? 8.858 -2.964 1.521 1.00 80.00 125 ILE A C 1
ATOM 1007 O O . ILE A 1 125 ? 9.458 -2.833 0.452 1.00 80.00 125 ILE A O 1
ATOM 1011 N N . THR A 1 126 ? 8.823 -2.007 2.450 1.00 77.56 126 THR A N 1
ATOM 1012 C CA . THR A 1 126 ? 9.355 -0.652 2.239 1.00 77.56 126 THR A CA 1
ATOM 1013 C C . THR A 1 126 ? 10.810 -0.487 2.659 1.00 77.56 126 THR A C 1
ATOM 1015 O O . THR A 1 126 ? 11.404 0.566 2.403 1.00 77.56 126 THR A O 1
ATOM 1018 N N . LYS A 1 127 ? 11.415 -1.509 3.281 1.00 76.75 127 LYS A N 1
ATOM 1019 C CA . LYS A 1 127 ? 12.817 -1.485 3.696 1.00 76.75 127 LYS A CA 1
ATOM 1020 C C . LYS A 1 127 ? 13.701 -1.264 2.474 1.00 76.75 127 LYS A C 1
ATOM 1022 O O . LYS A 1 127 ? 13.897 -2.162 1.656 1.00 76.75 127 LYS A O 1
ATOM 1027 N N . ARG A 1 128 ? 14.277 -0.064 2.377 1.00 63.25 128 ARG A N 1
ATOM 1028 C CA . ARG A 1 128 ? 15.341 0.217 1.413 1.00 63.25 128 ARG A CA 1
ATOM 1029 C C . ARG A 1 128 ? 16.512 -0.705 1.735 1.00 63.25 128 ARG A C 1
ATOM 1031 O O . ARG A 1 128 ? 16.956 -0.757 2.883 1.00 63.25 128 ARG A O 1
ATOM 1038 N N . ARG A 1 129 ? 17.003 -1.448 0.743 1.00 53.31 129 ARG A N 1
ATOM 1039 C CA . ARG A 1 129 ? 18.319 -2.076 0.864 1.00 53.31 129 ARG A CA 1
ATOM 1040 C C . ARG A 1 129 ? 19.348 -0.955 0.824 1.00 53.31 129 ARG A C 1
ATOM 1042 O O . ARG A 1 129 ? 19.424 -0.231 -0.163 1.00 53.31 129 ARG A O 1
ATOM 1049 N N . GLU A 1 130 ? 20.081 -0.792 1.919 1.00 45.75 130 GLU A N 1
ATOM 1050 C CA . GLU A 1 130 ? 21.340 -0.055 1.911 1.00 45.75 130 GLU A CA 1
ATOM 1051 C C . GLU A 1 130 ? 22.275 -0.824 0.968 1.00 45.75 130 GLU A C 1
ATOM 1053 O O . GLU A 1 130 ? 22.656 -1.958 1.261 1.00 45.75 130 GLU A O 1
ATOM 1058 N N . THR A 1 131 ? 22.508 -0.272 -0.222 1.00 40.91 131 THR A N 1
ATOM 1059 C CA . THR A 1 131 ? 23.567 -0.705 -1.145 1.00 40.91 131 THR A CA 1
ATOM 1060 C C . THR A 1 131 ? 24.879 -0.057 -0.765 1.00 40.91 131 THR A C 1
ATOM 1062 O O . THR A 1 131 ? 24.843 1.176 -0.539 1.00 40.91 131 THR A O 1
#

Sequence (131 aa):
MISHTGIVAAITTLVASITTNIAIFSAYQANGGITLDWDNIPEEFKSHEGYTGEDPVKKQQYELYKRWGSSVVWYLYSARCPEVDQLDETRKKQCEQHRKDYYDAPEVKNAKASLKELQDHYTAITKRRET

Radius of gyration: 19.48 Å; Cα contacts (8 Å, |Δi|>4): 80; chains: 1; bounding box: 41×45×64 Å

Organism: Mycoplasma haematolamae (strain Purdue) (NCBI:txid1212765)

Secondary structure (DSSP, 8-state):
----HHHHHHHHHHHHHHHHHHHHHHHHHTTT-----TTS--HHHHSSS---S--HHHHHHHHHHHHHHHHHHIIIIIS-TT-GGG--HHHHHHHHHHHHHTTTSHHHH-TTS-HHHHHHHHHHHH-----

Mean predicted aligned error: 11.72 Å